Protein AF-A0A914U344-F1 (afdb_monomer_lite)

Sequence (120 aa):
MSSILQRLQNAKPTLQLAFSTSSVNLNAYRASLGKIRREKYIKEYETIIMYADGSTAPARTKEPRHFIQFPVNLSSLSEDDRRQRLAARKPKSKQIKQEIIDDNFDLNQYTSMFNKRKTS

Secondary structure (DSSP, 8-state):
---S--S--------------S-----GGGGT------SS----EEEEEEPTTS-EEEEEESS--SEEEPPPPSTTS-HHHHHHHHHHHS----------------GGGGHHHHT-----

Structure (mmCIF, N/CA/C/O backbone):
data_AF-A0A914U344-F1
#
_entry.id   AF-A0A914U344-F1
#
loop_
_atom_site.group_PDB
_atom_site.id
_atom_site.type_symbol
_atom_site.label_atom_id
_atom_site.label_alt_id
_atom_site.label_comp_id
_atom_site.label_asym_id
_atom_site.label_entity_id
_atom_site.label_seq_id
_atom_site.pdbx_PDB_ins_code
_atom_site.Cartn_x
_atom_site.Cartn_y
_atom_site.Cartn_z
_atom_site.occupancy
_atom_site.B_iso_or_equiv
_atom_site.auth_seq_id
_atom_site.auth_comp_id
_atom_site.auth_asym_id
_atom_site.auth_atom_id
_atom_site.pdbx_PDB_model_num
ATOM 1 N N . MET A 1 1 ? 50.641 -22.422 -47.808 1.00 47.72 1 MET A N 1
ATOM 2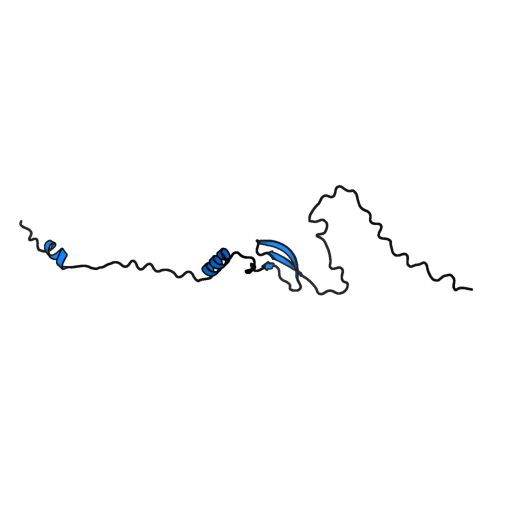 C CA . MET A 1 1 ? 50.829 -20.954 -47.775 1.00 47.72 1 MET A CA 1
ATOM 3 C C . MET A 1 1 ? 49.472 -20.245 -47.686 1.00 47.72 1 MET A C 1
ATOM 5 O O . MET A 1 1 ? 49.083 -19.592 -48.637 1.00 47.72 1 MET A O 1
ATOM 9 N N . SER A 1 2 ? 48.735 -20.393 -46.575 1.00 51.09 2 SER A N 1
ATOM 10 C CA . SER A 1 2 ? 47.592 -19.510 -46.222 1.00 51.09 2 SER A CA 1
ATOM 11 C C . SER A 1 2 ? 46.968 -19.837 -44.849 1.00 51.09 2 SER A C 1
ATOM 13 O O . SER A 1 2 ? 45.793 -19.584 -44.617 1.00 51.09 2 SER A O 1
ATOM 15 N N . SER A 1 3 ? 47.740 -20.375 -43.897 1.00 53.25 3 SER A N 1
ATOM 16 C CA . SER A 1 3 ? 47.276 -20.644 -42.522 1.00 53.25 3 SER A CA 1
ATOM 17 C C . SER A 1 3 ? 47.631 -19.528 -41.524 1.00 53.25 3 SER A C 1
ATOM 19 O O . SER A 1 3 ? 47.604 -19.752 -40.320 1.00 53.25 3 SER A O 1
ATOM 21 N N . ILE A 1 4 ? 47.981 -18.327 -42.006 1.00 57.56 4 ILE A N 1
ATOM 22 C CA . ILE A 1 4 ? 48.486 -17.209 -41.179 1.00 57.56 4 ILE A CA 1
ATOM 23 C C . ILE A 1 4 ? 47.424 -16.121 -40.924 1.00 57.56 4 ILE A C 1
ATOM 25 O O . ILE A 1 4 ? 47.645 -15.226 -40.120 1.00 57.56 4 ILE A O 1
ATOM 29 N N . LEU A 1 5 ? 46.232 -16.206 -41.525 1.00 49.03 5 LEU A N 1
ATOM 30 C CA . LEU A 1 5 ? 45.205 -15.159 -41.399 1.00 49.03 5 LEU A CA 1
ATOM 31 C C . LEU A 1 5 ? 43.874 -15.663 -40.823 1.00 49.03 5 LEU A C 1
ATOM 33 O O . LEU A 1 5 ? 42.800 -15.236 -41.233 1.00 49.03 5 LEU A O 1
ATOM 37 N N . GLN A 1 6 ? 43.933 -16.548 -39.829 1.00 56.75 6 GLN A N 1
ATOM 38 C CA . GLN A 1 6 ? 42.850 -16.678 -38.856 1.00 56.75 6 GLN A CA 1
ATOM 39 C C . GLN A 1 6 ? 43.359 -16.218 -37.496 1.00 56.75 6 GLN A C 1
ATOM 41 O O . GLN A 1 6 ? 44.386 -16.703 -37.032 1.00 56.75 6 GLN A O 1
ATOM 46 N N . ARG A 1 7 ? 42.558 -15.357 -36.856 1.00 54.66 7 ARG A N 1
ATOM 47 C CA . ARG A 1 7 ? 42.732 -14.690 -35.551 1.00 54.66 7 ARG A CA 1
ATOM 48 C C . ARG A 1 7 ? 43.250 -13.268 -35.694 1.00 54.66 7 ARG A C 1
ATOM 50 O O . ARG A 1 7 ? 44.446 -13.058 -35.649 1.00 54.66 7 ARG A O 1
ATOM 57 N N . LEU A 1 8 ? 42.325 -12.318 -35.821 1.00 49.06 8 LEU A N 1
ATOM 58 C CA . LEU A 1 8 ? 42.318 -11.025 -35.114 1.00 49.06 8 LEU A CA 1
ATOM 59 C C . LEU A 1 8 ? 41.116 -10.180 -35.592 1.00 49.06 8 LEU A C 1
ATOM 61 O O . LEU A 1 8 ? 41.273 -9.073 -36.085 1.00 49.06 8 LEU A O 1
ATOM 65 N N . GLN A 1 9 ? 39.887 -10.694 -35.463 1.00 53.38 9 GLN A N 1
ATOM 66 C CA . GLN A 1 9 ? 38.674 -9.880 -35.676 1.00 53.38 9 GLN A CA 1
ATOM 67 C C . GLN A 1 9 ? 37.589 -10.101 -34.615 1.00 53.38 9 GLN A C 1
ATOM 69 O O . GLN A 1 9 ? 36.421 -9.844 -34.855 1.00 53.38 9 GLN A O 1
ATOM 74 N N . ASN A 1 10 ? 37.977 -10.497 -33.401 1.00 58.47 10 ASN A N 1
ATOM 75 C CA . ASN A 1 10 ? 37.095 -10.407 -32.235 1.00 58.47 10 ASN A CA 1
ATOM 76 C C . ASN A 1 10 ? 37.710 -9.434 -31.226 1.00 58.47 10 ASN A C 1
ATOM 78 O O . ASN A 1 10 ? 38.103 -9.818 -30.124 1.00 58.47 10 ASN A O 1
ATOM 82 N N . ALA A 1 11 ? 37.830 -8.166 -31.623 1.00 55.34 11 ALA A N 1
ATOM 83 C CA . ALA A 1 11 ? 38.060 -7.094 -30.670 1.00 55.34 11 ALA A CA 1
ATOM 84 C C . ALA A 1 11 ? 36.762 -6.913 -29.872 1.00 55.34 11 ALA A C 1
ATOM 86 O O . ALA A 1 11 ? 35.797 -6.315 -30.343 1.00 55.34 11 ALA A O 1
ATOM 87 N N . LYS A 1 12 ? 36.713 -7.498 -28.671 1.00 57.91 12 LYS A N 1
ATOM 88 C CA . LYS A 1 12 ? 35.692 -7.163 -27.675 1.00 57.91 12 LYS A CA 1
ATOM 89 C C . LYS A 1 12 ? 35.778 -5.649 -27.452 1.00 57.91 12 LYS A C 1
ATOM 91 O O . LYS A 1 12 ? 36.889 -5.182 -27.197 1.00 57.91 12 LYS A O 1
ATOM 96 N N . PRO A 1 13 ? 34.677 -4.881 -27.523 1.00 51.62 13 PRO A N 1
ATOM 97 C CA . PRO A 1 13 ? 34.731 -3.488 -27.123 1.00 51.62 13 PRO A CA 1
ATOM 98 C C . PRO A 1 13 ? 35.068 -3.471 -25.632 1.00 51.62 13 PRO A C 1
ATOM 100 O O . PRO A 1 13 ? 34.262 -3.862 -24.786 1.00 51.62 13 PRO A O 1
ATOM 103 N N . THR A 1 14 ? 36.301 -3.090 -25.312 1.00 60.22 14 THR A N 1
ATOM 104 C CA . THR A 1 14 ? 36.698 -2.699 -23.968 1.00 60.22 14 THR A CA 1
ATOM 105 C C . THR A 1 14 ? 35.771 -1.559 -23.582 1.00 60.22 14 THR A C 1
ATOM 107 O O . THR A 1 14 ? 35.847 -0.471 -24.146 1.00 60.22 14 THR A O 1
ATOM 110 N N . LEU A 1 15 ? 34.841 -1.831 -22.665 1.00 56.72 15 LEU A N 1
ATOM 111 C CA . LEU A 1 15 ? 34.016 -0.801 -22.051 1.00 56.72 15 LEU A CA 1
ATOM 112 C C . LEU A 1 15 ? 34.971 0.127 -21.300 1.00 56.72 15 LEU A C 1
ATOM 114 O O . LEU A 1 15 ? 35.348 -0.148 -20.162 1.00 56.72 15 LEU A O 1
ATOM 118 N N . GLN A 1 16 ? 35.428 1.185 -21.971 1.00 54.00 16 GLN A N 1
ATOM 119 C CA . GLN A 1 16 ? 36.151 2.262 -21.323 1.00 54.00 16 GLN A CA 1
ATOM 120 C C . GLN A 1 16 ? 35.205 2.851 -20.283 1.00 54.00 16 GLN A C 1
ATOM 122 O O . GLN A 1 16 ? 34.154 3.407 -20.605 1.00 54.00 16 GLN A O 1
ATOM 127 N N . LEU A 1 17 ? 35.550 2.636 -19.019 1.00 55.69 17 LEU A N 1
ATOM 128 C CA . LEU A 1 17 ? 34.775 3.091 -17.882 1.00 55.69 17 LEU A CA 1
ATOM 129 C C . LEU A 1 17 ? 35.036 4.590 -17.731 1.00 55.69 17 LEU A C 1
ATOM 131 O O . LEU A 1 17 ? 35.926 5.021 -17.004 1.00 55.69 17 LEU A O 1
ATOM 135 N N . ALA A 1 18 ? 34.293 5.385 -18.500 1.00 58.47 18 ALA A N 1
ATOM 136 C CA . ALA A 1 18 ? 34.280 6.830 -18.374 1.00 58.47 18 ALA A CA 1
ATOM 137 C C . ALA A 1 18 ? 33.611 7.191 -17.040 1.00 58.47 18 ALA A C 1
ATOM 139 O O . ALA A 1 18 ? 32.393 7.353 -16.944 1.00 58.47 18 ALA A O 1
ATOM 140 N N . PHE A 1 19 ? 34.415 7.282 -15.984 1.00 51.06 19 PHE A N 1
ATOM 141 C CA . PHE A 1 19 ? 34.006 7.934 -14.751 1.00 51.06 19 PHE A CA 1
ATOM 142 C C . PHE A 1 19 ? 33.910 9.438 -15.022 1.00 51.06 19 PHE A C 1
ATOM 144 O O . PHE A 1 19 ? 34.903 10.157 -15.024 1.00 51.06 19 PHE A O 1
ATOM 151 N N . SER A 1 20 ? 32.696 9.907 -15.305 1.00 55.91 20 SER A N 1
ATOM 152 C CA . SER A 1 20 ? 32.394 11.334 -15.367 1.00 55.91 20 SER A CA 1
ATOM 153 C C . SER A 1 20 ? 32.542 11.947 -13.971 1.00 55.91 20 SER A C 1
ATOM 155 O O . SER A 1 20 ? 31.837 11.552 -13.043 1.00 55.91 20 SER A O 1
ATOM 157 N N . THR A 1 21 ? 33.431 12.932 -13.830 1.00 58.31 21 THR A N 1
ATOM 158 C CA . THR A 1 21 ? 33.565 13.791 -12.643 1.00 58.31 21 THR A CA 1
ATOM 159 C C . THR A 1 21 ? 32.607 14.986 -12.707 1.00 58.31 21 THR A C 1
ATOM 161 O O . THR A 1 21 ? 32.977 16.106 -12.362 1.00 58.31 21 THR A O 1
ATOM 164 N N . SER A 1 22 ? 31.379 14.802 -13.201 1.00 62.00 22 SER A N 1
ATOM 165 C CA . SER A 1 22 ? 30.331 15.810 -13.010 1.00 62.00 22 SER A CA 1
ATOM 166 C C . SER A 1 22 ? 29.895 15.782 -11.547 1.00 62.00 22 SER A C 1
ATOM 168 O O . SER A 1 22 ? 29.748 14.683 -11.008 1.00 62.00 22 SER A O 1
ATOM 170 N N . SER A 1 23 ? 29.643 16.938 -10.923 1.00 62.69 23 SER A N 1
ATOM 171 C CA . SER A 1 23 ? 28.985 17.011 -9.613 1.00 62.69 23 SER A CA 1
ATOM 172 C C . SER A 1 23 ? 27.752 16.108 -9.637 1.00 62.69 23 SER A C 1
ATOM 174 O O . SER A 1 23 ? 26.781 16.353 -10.354 1.00 62.69 23 SER A O 1
ATOM 176 N N . VAL A 1 24 ? 27.838 14.970 -8.945 1.00 63.69 24 VAL A N 1
ATOM 177 C CA . VAL A 1 24 ? 26.780 13.971 -8.991 1.00 63.69 24 VAL A CA 1
ATOM 178 C C . VAL A 1 24 ? 25.637 14.554 -8.184 1.00 63.69 24 VAL A C 1
ATOM 180 O O . VAL A 1 24 ? 25.623 14.469 -6.961 1.00 63.69 24 VAL A O 1
ATOM 183 N N . ASN A 1 25 ? 24.679 15.176 -8.864 1.00 63.19 25 ASN A N 1
ATOM 184 C CA . ASN A 1 25 ? 23.374 15.438 -8.286 1.00 63.19 25 ASN A CA 1
ATOM 185 C C . ASN A 1 25 ? 22.787 14.063 -7.945 1.00 63.19 25 ASN A C 1
ATOM 187 O O . ASN A 1 25 ? 22.296 13.352 -8.827 1.00 63.19 25 ASN A O 1
ATOM 191 N N . LEU A 1 26 ? 22.949 13.644 -6.686 1.00 76.25 26 LEU A N 1
ATOM 192 C CA . LEU A 1 26 ? 22.489 12.364 -6.152 1.00 76.25 26 LEU A CA 1
ATOM 193 C C . LEU A 1 26 ? 20.960 12.381 -6.094 1.00 76.25 26 LEU A C 1
ATOM 195 O O . LEU A 1 26 ? 20.351 12.594 -5.053 1.00 76.25 26 LEU A O 1
ATOM 199 N N . ASN A 1 27 ? 20.340 12.204 -7.255 1.00 86.12 27 ASN A N 1
ATOM 200 C CA . ASN A 1 27 ? 18.901 12.123 -7.405 1.00 86.12 27 ASN A CA 1
ATOM 201 C C . ASN A 1 27 ? 18.476 10.652 -7.496 1.00 86.12 27 ASN A C 1
ATOM 203 O O . ASN A 1 27 ? 19.048 9.876 -8.270 1.00 86.12 27 ASN A O 1
ATOM 207 N N . ALA A 1 28 ? 17.429 10.287 -6.756 1.00 84.88 28 ALA A N 1
ATOM 208 C CA . ALA A 1 28 ? 16.813 8.963 -6.784 1.00 84.88 28 ALA A CA 1
ATOM 209 C C . ALA A 1 28 ? 16.349 8.541 -8.194 1.00 84.88 28 ALA A C 1
ATOM 211 O O . ALA A 1 28 ? 16.291 7.351 -8.499 1.00 84.88 28 ALA A O 1
ATOM 212 N N . TYR A 1 29 ? 16.088 9.496 -9.095 1.00 89.38 29 TYR A N 1
ATOM 213 C CA . TYR A 1 29 ? 15.630 9.195 -10.454 1.00 89.38 29 TYR A CA 1
ATOM 214 C C . TYR A 1 29 ? 16.723 8.718 -11.420 1.00 89.38 29 TYR A C 1
ATOM 216 O O . TYR A 1 29 ? 16.379 8.208 -12.489 1.00 89.38 29 TYR A O 1
ATOM 224 N N . ARG A 1 30 ? 18.015 8.805 -11.063 1.00 88.88 30 ARG A N 1
ATOM 225 C CA . ARG A 1 30 ? 19.144 8.529 -11.981 1.00 88.88 30 ARG A CA 1
ATOM 226 C C . ARG A 1 30 ? 19.094 7.148 -12.651 1.00 88.88 30 ARG A C 1
ATOM 228 O O . ARG A 1 30 ? 19.557 7.008 -13.777 1.00 88.88 30 ARG A O 1
ATOM 235 N N . ALA A 1 31 ? 18.544 6.141 -11.971 1.00 88.00 31 ALA A N 1
ATOM 236 C CA . ALA A 1 31 ? 18.403 4.773 -12.484 1.00 88.00 31 ALA A CA 1
ATOM 237 C C . ALA A 1 31 ? 16.950 4.261 -12.456 1.00 88.00 31 ALA A C 1
ATOM 239 O O . ALA A 1 31 ? 16.718 3.057 -12.526 1.00 88.00 31 ALA A O 1
ATOM 240 N N . SER A 1 32 ? 15.973 5.164 -12.339 1.00 88.06 32 SER A N 1
ATOM 241 C CA . SER A 1 32 ? 14.552 4.800 -12.222 1.00 88.06 32 SER A CA 1
ATOM 242 C C . SER A 1 32 ? 13.942 4.303 -13.539 1.00 88.06 32 SER A C 1
ATOM 244 O O . SER A 1 32 ? 13.052 3.456 -13.535 1.00 88.06 32 SER A O 1
ATOM 246 N N . LEU A 1 33 ? 14.445 4.793 -14.676 1.00 90.00 33 LEU A N 1
ATOM 247 C CA . LEU A 1 33 ? 13.947 4.442 -16.002 1.00 90.00 33 LEU A CA 1
ATOM 248 C C . LEU A 1 33 ? 14.716 3.239 -16.555 1.00 90.00 33 LEU A C 1
ATOM 250 O O . LEU A 1 33 ? 15.913 3.315 -16.833 1.00 90.00 33 LEU A O 1
ATOM 254 N N . GLY A 1 34 ? 14.021 2.117 -16.744 1.00 90.25 34 GLY A N 1
ATOM 255 C CA . GLY A 1 34 ? 14.633 0.897 -17.257 1.00 90.25 34 GLY A CA 1
ATOM 256 C C . GLY A 1 34 ? 13.636 -0.102 -17.840 1.00 90.25 34 GLY A C 1
ATOM 257 O O . GLY A 1 34 ? 12.456 -0.147 -17.484 1.00 90.25 34 GLY A O 1
ATOM 258 N N . LYS A 1 35 ? 14.138 -0.949 -18.745 1.00 90.94 35 LYS A N 1
ATOM 259 C CA . LYS A 1 35 ? 13.405 -2.089 -19.312 1.00 90.94 35 LYS A CA 1
ATOM 260 C C . LYS A 1 35 ? 14.012 -3.420 -18.870 1.00 90.94 35 LYS A C 1
ATOM 262 O O . LYS A 1 35 ? 15.182 -3.481 -18.491 1.00 90.94 35 LYS A O 1
ATOM 267 N N . ILE A 1 36 ? 13.227 -4.492 -18.971 1.00 94.06 36 ILE A N 1
ATOM 268 C CA . ILE A 1 36 ? 13.725 -5.859 -18.773 1.00 94.06 36 ILE A CA 1
ATOM 269 C C . ILE A 1 36 ? 14.754 -6.147 -19.874 1.00 94.06 36 ILE A C 1
ATOM 271 O O . ILE A 1 36 ? 14.489 -5.923 -21.052 1.00 94.06 36 ILE A O 1
ATOM 275 N N . ARG A 1 37 ? 15.952 -6.595 -19.482 1.00 94.94 37 ARG A N 1
ATOM 276 C CA . ARG A 1 37 ? 17.076 -6.845 -20.406 1.00 94.94 37 ARG A CA 1
ATOM 277 C C . ARG A 1 37 ? 17.095 -8.256 -20.999 1.00 94.94 37 ARG A C 1
ATOM 279 O O . ARG A 1 37 ? 17.934 -8.538 -21.842 1.00 94.94 37 ARG A O 1
ATOM 286 N N . ARG A 1 38 ? 16.218 -9.149 -20.535 1.00 95.06 38 ARG A N 1
ATOM 287 C CA . ARG A 1 38 ? 16.104 -10.517 -21.061 1.00 95.06 38 ARG A CA 1
ATOM 288 C C . ARG A 1 38 ? 15.408 -10.492 -22.422 1.00 95.06 38 ARG A C 1
ATOM 290 O O . ARG A 1 38 ? 14.436 -9.764 -22.579 1.00 95.06 38 ARG A O 1
ATOM 297 N N . GLU A 1 39 ? 15.870 -11.313 -23.364 1.00 95.88 39 GLU A N 1
ATOM 298 C CA . GLU A 1 39 ? 15.280 -11.417 -24.710 1.00 95.88 39 GLU A CA 1
ATOM 299 C C . GLU A 1 39 ? 13.872 -12.023 -24.679 1.00 95.88 39 GLU A C 1
ATOM 301 O O . GLU A 1 39 ? 12.941 -11.477 -25.262 1.00 95.88 39 GLU A O 1
ATOM 306 N N . LYS A 1 40 ? 13.697 -13.127 -23.940 1.00 97.19 40 LYS A N 1
ATOM 307 C CA . LYS A 1 40 ? 12.403 -13.781 -23.725 1.00 97.19 40 LYS A CA 1
ATOM 308 C C . LYS A 1 40 ? 11.962 -13.573 -22.280 1.00 97.19 40 LYS A C 1
ATOM 310 O O . LYS A 1 40 ? 12.626 -14.034 -21.352 1.00 97.19 40 LYS A O 1
ATOM 315 N N . TYR A 1 41 ? 10.842 -12.886 -22.083 1.00 96.00 41 TYR A N 1
ATOM 316 C CA . TYR A 1 41 ? 10.255 -12.654 -20.765 1.00 96.00 41 TYR A CA 1
ATOM 317 C C . TYR A 1 41 ? 8.728 -12.662 -20.837 1.00 96.00 41 TYR A C 1
ATOM 319 O O . TYR A 1 41 ? 8.133 -12.402 -21.880 1.00 96.00 41 TYR A O 1
ATOM 327 N N . ILE A 1 42 ? 8.100 -12.996 -19.712 1.00 95.31 42 ILE A N 1
ATOM 328 C CA . ILE A 1 42 ? 6.649 -12.896 -19.549 1.00 95.31 42 ILE A CA 1
ATOM 329 C C . ILE A 1 42 ? 6.322 -11.433 -19.262 1.00 95.31 42 ILE A C 1
ATOM 331 O O . ILE A 1 42 ? 7.068 -10.769 -18.548 1.00 95.31 42 ILE A O 1
ATOM 335 N N . LYS A 1 43 ? 5.212 -10.933 -19.808 1.00 93.94 43 LYS A N 1
ATOM 336 C CA . LYS A 1 43 ? 4.748 -9.571 -19.542 1.00 93.94 43 LYS A CA 1
ATOM 337 C C . LYS A 1 43 ? 4.563 -9.359 -18.037 1.00 93.94 43 LYS A C 1
ATOM 339 O O . LYS A 1 43 ? 3.819 -10.091 -17.392 1.00 93.94 43 LYS A O 1
ATOM 344 N N . GLU A 1 44 ? 5.225 -8.335 -17.516 1.00 95.50 44 GLU A N 1
ATOM 345 C CA . GLU A 1 44 ? 5.042 -7.850 -16.153 1.00 95.50 44 GLU A CA 1
ATOM 346 C C . GLU A 1 44 ? 4.349 -6.485 -16.204 1.00 95.50 44 GLU A C 1
ATOM 348 O O . GLU A 1 44 ? 4.573 -5.694 -17.124 1.00 95.50 44 GLU A O 1
ATOM 353 N N . TYR A 1 45 ? 3.497 -6.227 -15.222 1.00 95.81 45 TYR A N 1
ATOM 354 C CA . TYR A 1 45 ? 2.715 -5.011 -15.063 1.00 95.81 45 TYR A CA 1
ATOM 355 C C . TYR A 1 45 ? 3.288 -4.173 -13.933 1.00 95.81 45 TYR A C 1
ATOM 357 O O . TYR A 1 45 ? 3.801 -4.707 -12.951 1.00 95.81 45 TYR A O 1
ATOM 365 N N . GLU A 1 46 ? 3.197 -2.858 -14.078 1.00 94.50 46 GLU A N 1
ATOM 366 C CA . GLU A 1 46 ? 3.578 -1.928 -13.024 1.00 94.50 46 GLU A CA 1
ATOM 367 C C . GLU A 1 46 ? 2.522 -1.950 -11.923 1.00 94.50 46 GLU A C 1
ATOM 369 O O . GLU A 1 46 ? 1.325 -1.808 -12.176 1.00 94.50 46 GLU A O 1
ATOM 374 N N . THR A 1 47 ? 2.979 -2.156 -10.697 1.00 96.62 47 THR A N 1
ATOM 375 C CA . THR A 1 47 ? 2.132 -2.278 -9.519 1.00 96.62 47 THR A CA 1
ATOM 376 C C . THR A 1 47 ? 2.742 -1.487 -8.380 1.00 96.62 47 THR A C 1
ATOM 378 O O . THR A 1 47 ? 3.959 -1.465 -8.185 1.00 96.62 47 THR A O 1
ATOM 381 N N . ILE A 1 48 ? 1.880 -0.855 -7.598 1.00 97.31 48 ILE A N 1
ATOM 382 C CA . ILE A 1 48 ? 2.271 -0.142 -6.392 1.00 97.31 48 ILE A CA 1
ATOM 383 C C . ILE A 1 48 ? 2.235 -1.127 -5.220 1.00 97.31 48 ILE A C 1
ATOM 385 O O . ILE A 1 48 ? 1.184 -1.701 -4.927 1.00 97.31 48 ILE A O 1
ATOM 389 N N . ILE A 1 49 ? 3.374 -1.336 -4.559 1.00 97.06 49 ILE A N 1
ATOM 390 C CA . ILE A 1 49 ? 3.458 -2.145 -3.340 1.00 97.06 49 ILE A CA 1
ATOM 391 C C . ILE A 1 49 ? 3.461 -1.208 -2.138 1.00 97.06 49 ILE A C 1
ATOM 393 O O . ILE A 1 49 ? 4.330 -0.342 -2.037 1.00 97.06 49 ILE A O 1
ATOM 397 N N . MET A 1 50 ? 2.516 -1.414 -1.222 1.00 97.50 50 MET A N 1
ATOM 398 C CA . MET A 1 50 ? 2.483 -0.753 0.077 1.00 97.50 50 MET A CA 1
ATOM 399 C C . MET A 1 50 ? 2.962 -1.718 1.158 1.00 97.50 50 MET A C 1
ATOM 401 O O . MET A 1 50 ? 2.380 -2.789 1.355 1.00 97.50 50 MET A O 1
ATOM 405 N N . TYR A 1 51 ? 4.016 -1.328 1.864 1.00 95.56 51 TYR A N 1
ATOM 406 C CA . TYR A 1 51 ? 4.550 -2.078 2.992 1.00 95.56 51 TYR A CA 1
ATOM 407 C C . TYR A 1 51 ? 3.661 -1.931 4.234 1.00 95.56 51 TYR A C 1
ATOM 409 O O . TYR A 1 51 ? 2.797 -1.057 4.311 1.00 95.56 51 TYR A O 1
ATOM 417 N N . ALA A 1 52 ? 3.898 -2.781 5.235 1.00 93.62 52 ALA A N 1
ATOM 418 C CA . ALA A 1 52 ? 3.210 -2.725 6.526 1.00 93.62 52 ALA A CA 1
ATOM 419 C C . ALA A 1 52 ? 3.361 -1.362 7.231 1.00 93.62 52 ALA A C 1
ATOM 421 O O . ALA A 1 52 ? 2.450 -0.940 7.941 1.00 93.62 52 ALA A O 1
ATOM 422 N N . ASP A 1 53 ? 4.477 -0.674 6.979 1.00 90.69 53 ASP A N 1
ATOM 423 C CA . ASP A 1 53 ? 4.811 0.642 7.535 1.00 90.69 53 ASP A CA 1
ATOM 424 C C . ASP A 1 53 ? 4.133 1.799 6.773 1.00 90.69 53 ASP A C 1
ATOM 426 O O . ASP A 1 53 ? 4.326 2.966 7.100 1.00 90.69 53 ASP A O 1
ATOM 430 N N . GLY A 1 54 ? 3.366 1.492 5.719 1.00 91.75 54 GLY A N 1
ATOM 431 C CA . GLY A 1 54 ? 2.700 2.471 4.854 1.00 91.75 54 GLY A CA 1
ATOM 432 C C . GLY A 1 54 ? 3.598 3.074 3.769 1.00 91.75 54 GLY A C 1
ATOM 433 O O . GLY A 1 54 ? 3.108 3.769 2.878 1.00 91.75 54 GLY A O 1
ATOM 434 N N . SER A 1 55 ? 4.902 2.786 3.788 1.00 95.44 55 SER A N 1
ATOM 435 C CA . SER A 1 55 ? 5.806 3.168 2.703 1.00 95.44 55 SER A CA 1
ATOM 436 C C . SER A 1 55 ? 5.406 2.475 1.400 1.00 95.44 55 SER A C 1
ATOM 438 O O . SER A 1 55 ? 4.859 1.371 1.391 1.00 95.44 55 SER A O 1
ATOM 440 N N . THR A 1 56 ? 5.650 3.152 0.282 1.00 97.12 56 THR A N 1
ATOM 441 C CA . THR A 1 56 ? 5.177 2.717 -1.030 1.00 97.12 56 THR A CA 1
ATOM 442 C C . THR A 1 56 ? 6.328 2.670 -2.023 1.00 97.12 56 THR A C 1
ATOM 444 O O . THR A 1 56 ? 7.116 3.612 -2.102 1.00 97.12 56 THR A O 1
ATOM 447 N N . ALA A 1 57 ? 6.415 1.587 -2.794 1.00 95.19 57 ALA A N 1
ATOM 448 C CA . ALA A 1 57 ? 7.402 1.440 -3.855 1.00 95.19 57 ALA A CA 1
ATOM 449 C C . ALA A 1 57 ? 6.773 0.833 -5.121 1.00 95.19 57 ALA A C 1
ATOM 451 O O . ALA A 1 57 ? 5.974 -0.104 -5.021 1.00 95.19 57 ALA A O 1
ATOM 452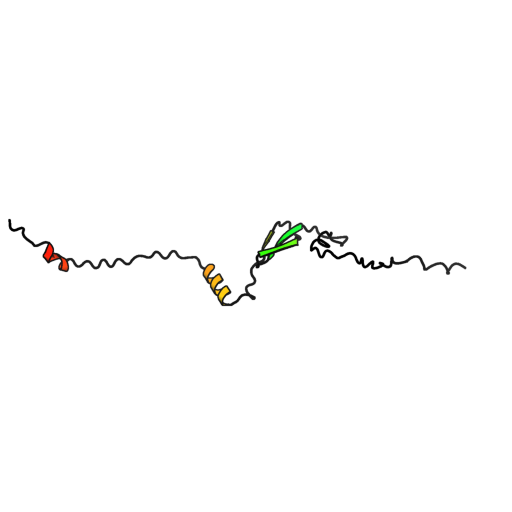 N N . PRO A 1 58 ? 7.128 1.329 -6.320 1.00 94.75 58 PRO A N 1
ATOM 453 C CA . PRO A 1 58 ? 6.717 0.702 -7.566 1.00 94.75 58 PRO A CA 1
ATOM 454 C C . PRO A 1 58 ? 7.511 -0.590 -7.795 1.00 94.75 58 PRO A C 1
ATOM 456 O O . PRO A 1 58 ? 8.732 -0.630 -7.632 1.00 94.75 58 PRO A O 1
ATOM 459 N N . ALA A 1 59 ? 6.823 -1.646 -8.213 1.00 94.44 59 ALA A N 1
ATOM 460 C CA . ALA A 1 59 ? 7.417 -2.921 -8.590 1.00 94.44 59 ALA A CA 1
ATOM 461 C C . ALA A 1 59 ? 6.701 -3.504 -9.810 1.00 94.44 59 ALA A C 1
ATOM 463 O O . ALA A 1 59 ? 5.604 -3.082 -10.173 1.00 94.44 59 ALA A O 1
ATOM 464 N N . ARG A 1 60 ? 7.327 -4.490 -10.456 1.00 94.25 60 ARG A N 1
ATOM 465 C CA . ARG A 1 60 ? 6.736 -5.202 -11.590 1.00 94.25 60 ARG A CA 1
ATOM 466 C C . ARG A 1 60 ? 6.231 -6.575 -11.161 1.00 94.25 60 ARG A C 1
ATOM 468 O O . ARG A 1 60 ? 6.983 -7.354 -10.579 1.00 94.25 60 ARG A O 1
ATOM 475 N N . THR A 1 61 ? 4.961 -6.862 -11.445 1.00 95.38 61 THR A N 1
ATOM 476 C CA . THR A 1 61 ? 4.279 -8.107 -11.054 1.00 95.38 61 THR A CA 1
ATOM 477 C C . THR A 1 61 ? 3.722 -8.822 -12.281 1.00 95.38 61 THR A C 1
ATOM 479 O O . THR A 1 61 ? 3.399 -8.201 -13.286 1.00 95.38 61 THR A O 1
ATOM 482 N N . LYS A 1 62 ? 3.594 -10.149 -12.224 1.00 95.19 62 LYS A N 1
ATOM 483 C CA . LYS A 1 62 ? 3.054 -10.950 -13.339 1.00 95.19 62 LYS A CA 1
ATOM 484 C C . LYS A 1 62 ? 1.567 -10.696 -13.589 1.00 95.19 62 LYS A C 1
ATOM 486 O O . LYS A 1 62 ? 1.101 -10.753 -14.720 1.00 95.19 62 LYS A O 1
ATOM 491 N N . GLU A 1 63 ? 0.826 -10.444 -12.519 1.00 93.88 63 GLU A N 1
ATOM 492 C CA . GLU A 1 63 ? -0.609 -10.197 -12.569 1.00 93.88 63 GLU A CA 1
ATOM 493 C C . GLU A 1 63 ? -0.894 -8.702 -12.751 1.00 93.88 63 GLU A C 1
ATOM 495 O O . GLU A 1 63 ? -0.204 -7.877 -12.146 1.00 93.88 63 GLU A O 1
ATOM 500 N N . PRO A 1 64 ? -1.924 -8.336 -13.533 1.00 95.56 64 PRO A N 1
ATOM 501 C CA . PRO A 1 64 ? -2.305 -6.947 -13.751 1.00 95.56 64 PRO A CA 1
ATOM 502 C C . PRO A 1 64 ? -3.054 -6.392 -12.532 1.00 95.56 64 PRO A C 1
ATOM 504 O O . PRO A 1 64 ? -4.272 -6.227 -12.543 1.00 95.56 64 PRO A O 1
ATOM 507 N N . ARG A 1 65 ? -2.316 -6.117 -11.455 1.00 95.12 65 ARG A N 1
ATOM 508 C CA . ARG A 1 65 ? -2.833 -5.471 -10.243 1.00 95.12 65 ARG A CA 1
ATOM 509 C C . ARG A 1 65 ? -2.365 -4.027 -10.194 1.00 95.12 65 ARG A C 1
ATOM 511 O O . ARG A 1 65 ? -1.200 -3.743 -10.455 1.00 95.12 65 ARG A O 1
ATOM 518 N N . HIS A 1 66 ? -3.261 -3.130 -9.795 1.00 94.44 66 HIS A N 1
ATOM 519 C CA . HIS A 1 66 ? -2.898 -1.735 -9.556 1.00 94.44 66 HIS A CA 1
ATOM 520 C C . HIS A 1 66 ? -2.132 -1.568 -8.234 1.00 94.44 66 HIS A C 1
ATOM 522 O O . HIS A 1 66 ? -1.142 -0.842 -8.168 1.00 94.44 66 HIS A O 1
ATOM 528 N N . PHE A 1 67 ? -2.557 -2.294 -7.195 1.00 95.69 67 PHE A N 1
ATOM 529 C CA . PHE A 1 67 ? -2.091 -2.102 -5.827 1.00 95.69 67 PHE A CA 1
ATOM 530 C C . PHE A 1 67 ? -1.967 -3.430 -5.072 1.00 95.69 67 PHE A C 1
ATOM 532 O O . PHE A 1 67 ? -2.839 -4.298 -5.188 1.00 95.69 67 PHE A O 1
ATOM 539 N N . ILE A 1 68 ? -0.896 -3.588 -4.292 1.00 96.50 68 ILE A N 1
ATOM 540 C CA . ILE A 1 68 ? -0.652 -4.746 -3.423 1.00 96.50 68 ILE A CA 1
ATOM 541 C C . ILE A 1 68 ? -0.284 -4.237 -2.030 1.00 96.50 68 ILE A C 1
ATOM 543 O O . ILE A 1 68 ? 0.726 -3.562 -1.858 1.00 96.50 68 ILE A O 1
ATOM 547 N N . GLN A 1 69 ? -1.082 -4.603 -1.028 1.00 96.44 69 GLN A N 1
ATOM 548 C CA . GLN A 1 69 ? -0.798 -4.298 0.371 1.00 96.44 69 GLN A CA 1
ATOM 549 C C . GLN A 1 69 ? -0.136 -5.488 1.053 1.00 96.44 69 GLN A C 1
ATOM 551 O O . GLN A 1 69 ? -0.669 -6.601 1.034 1.00 96.44 69 GLN A O 1
ATOM 556 N N . PHE A 1 70 ? 1.002 -5.249 1.697 1.00 95.00 70 PHE A N 1
ATOM 557 C CA . PHE A 1 70 ? 1.651 -6.266 2.508 1.00 95.00 70 PHE A CA 1
ATOM 558 C C . PHE A 1 70 ? 0.982 -6.377 3.880 1.00 95.00 70 PHE A C 1
ATOM 560 O O . PHE A 1 70 ? 0.635 -5.363 4.494 1.00 95.00 70 PHE A O 1
ATOM 567 N N . PRO A 1 71 ? 0.793 -7.610 4.382 1.00 94.06 71 PRO A N 1
ATOM 568 C CA . PRO A 1 71 ? 0.296 -7.810 5.727 1.00 94.06 71 PRO A CA 1
ATOM 569 C C . PRO A 1 71 ? 1.359 -7.388 6.741 1.00 94.06 71 PRO A C 1
ATOM 571 O O . PRO A 1 71 ? 2.562 -7.465 6.492 1.00 94.06 71 PRO A O 1
ATOM 574 N N . VAL A 1 72 ? 0.907 -7.002 7.930 1.00 91.38 72 VAL A N 1
ATOM 575 C CA . VAL A 1 72 ? 1.825 -6.794 9.048 1.00 91.38 72 VAL A CA 1
ATOM 576 C C . VAL A 1 72 ? 2.387 -8.141 9.489 1.00 91.38 72 VAL A C 1
ATOM 578 O O . VAL A 1 72 ? 1.628 -9.081 9.742 1.00 91.38 72 VAL A O 1
ATOM 581 N N . ASN A 1 73 ? 3.708 -8.220 9.618 1.00 90.75 73 ASN A N 1
ATOM 582 C CA . ASN A 1 73 ? 4.368 -9.409 10.125 1.00 90.75 73 ASN A CA 1
ATOM 583 C C . ASN A 1 73 ? 4.092 -9.578 11.632 1.00 90.75 73 ASN A C 1
ATOM 585 O O . ASN A 1 73 ? 4.328 -8.674 12.431 1.00 90.75 73 ASN A O 1
ATOM 589 N N . LEU A 1 74 ? 3.562 -10.739 12.023 1.00 86.25 74 LEU A N 1
ATOM 590 C CA . LEU A 1 74 ? 3.209 -11.028 13.414 1.00 86.25 74 LEU A CA 1
ATOM 591 C C . LEU A 1 74 ? 4.413 -11.458 14.253 1.00 86.25 74 LEU A C 1
ATOM 593 O O . LEU A 1 74 ? 4.377 -11.263 15.467 1.00 86.25 74 LEU A O 1
ATOM 597 N N . SER A 1 75 ? 5.452 -12.045 13.647 1.00 88.62 75 SER A N 1
ATOM 598 C CA . SER A 1 75 ? 6.620 -12.545 14.384 1.00 88.62 75 SER A CA 1
ATOM 599 C C . SER A 1 75 ? 7.546 -11.427 14.856 1.00 88.62 75 SER A C 1
ATOM 601 O O . SER A 1 75 ? 8.167 -11.570 15.901 1.00 88.62 75 SER A O 1
ATOM 603 N N . SER A 1 76 ? 7.593 -10.309 14.130 1.00 88.50 76 SER A N 1
ATOM 604 C CA . SER A 1 76 ? 8.409 -9.137 14.469 1.00 88.50 76 SER A CA 1
ATOM 605 C C . SER A 1 76 ? 7.760 -8.193 15.485 1.00 88.50 76 SER A C 1
ATOM 607 O O . SER A 1 76 ? 8.398 -7.239 15.914 1.00 88.50 76 SER A O 1
ATOM 609 N N . LEU A 1 77 ? 6.485 -8.400 15.826 1.00 87.44 77 LEU A N 1
ATOM 610 C CA . LEU A 1 77 ? 5.734 -7.518 16.719 1.00 87.44 77 LEU A CA 1
ATOM 611 C C . LEU A 1 77 ? 5.995 -7.847 18.195 1.00 87.44 77 LEU A C 1
ATOM 613 O O . LEU A 1 77 ? 6.144 -9.022 18.543 1.00 87.44 77 LEU A O 1
ATOM 617 N N . SER A 1 78 ? 5.942 -6.828 19.059 1.00 93.94 78 SER A N 1
ATOM 618 C CA . SER A 1 78 ? 5.909 -7.015 20.514 1.00 93.94 78 SER A CA 1
ATOM 619 C C . SER A 1 78 ? 4.693 -7.850 20.936 1.00 93.94 78 SER A C 1
ATOM 621 O O . SER A 1 78 ? 3.645 -7.850 20.275 1.00 93.94 78 SER A O 1
ATOM 623 N N . GLU A 1 79 ? 4.814 -8.566 22.054 1.00 92.56 79 GLU A N 1
ATOM 624 C CA . GLU A 1 79 ? 3.704 -9.328 22.626 1.00 92.56 79 GLU A CA 1
ATOM 625 C C . GLU A 1 79 ? 2.506 -8.438 22.962 1.00 92.56 79 GLU A C 1
ATOM 627 O O . GLU A 1 79 ? 1.363 -8.842 22.731 1.00 92.56 79 GLU A O 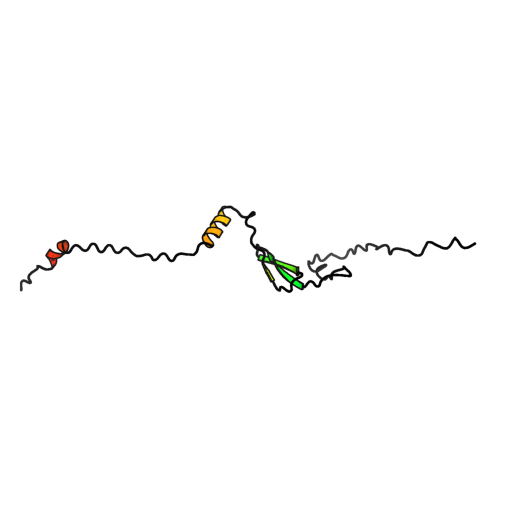1
ATOM 632 N N . ASP A 1 80 ? 2.756 -7.225 23.454 1.00 93.06 80 ASP A N 1
ATOM 633 C CA . ASP A 1 80 ? 1.702 -6.292 23.854 1.00 93.06 80 ASP A CA 1
ATOM 634 C C . ASP A 1 80 ? 0.908 -5.793 22.642 1.00 93.06 80 ASP A C 1
ATOM 636 O O . ASP A 1 80 ? -0.323 -5.894 22.619 1.00 93.06 80 ASP A O 1
ATOM 640 N N . ASP A 1 81 ? 1.597 -5.385 21.573 1.00 91.56 81 ASP A N 1
ATOM 641 C CA . ASP A 1 81 ? 0.966 -4.982 20.310 1.00 91.56 81 ASP A CA 1
ATOM 642 C C . ASP A 1 81 ? 0.154 -6.130 19.700 1.00 91.56 81 ASP A C 1
ATOM 644 O O . ASP A 1 81 ? -0.934 -5.940 19.137 1.00 91.56 81 ASP A O 1
ATOM 648 N N . ARG A 1 82 ? 0.668 -7.360 19.818 1.00 92.56 82 ARG A N 1
ATOM 649 C CA . ARG A 1 82 ? -0.030 -8.560 19.355 1.00 92.56 82 ARG A CA 1
ATOM 650 C C . ARG A 1 82 ? -1.315 -8.778 20.153 1.00 92.56 82 ARG A C 1
ATOM 652 O O . ARG A 1 82 ? -2.363 -9.011 19.544 1.00 92.56 82 ARG A O 1
ATOM 659 N N . ARG A 1 83 ? -1.268 -8.669 21.486 1.00 92.12 83 ARG A N 1
ATOM 660 C CA . ARG A 1 83 ? -2.451 -8.779 22.361 1.00 92.12 83 ARG A CA 1
ATOM 661 C C . ARG A 1 83 ? -3.480 -7.698 22.038 1.00 92.12 83 ARG A C 1
ATOM 663 O O . ARG A 1 83 ? -4.658 -8.027 21.886 1.00 92.12 83 ARG A O 1
ATOM 670 N N . GLN A 1 84 ? -3.053 -6.450 21.846 1.00 92.62 84 GLN A N 1
ATOM 671 C CA . GLN A 1 84 ? -3.944 -5.344 21.485 1.00 92.62 84 GLN A CA 1
ATOM 672 C C . GLN A 1 84 ? -4.651 -5.597 20.148 1.00 92.62 84 GLN A C 1
ATOM 674 O O . GLN A 1 84 ? -5.867 -5.424 20.042 1.00 92.62 84 GLN A O 1
ATOM 679 N N . ARG A 1 85 ? -3.929 -6.077 19.130 1.00 91.62 85 ARG A N 1
ATOM 680 C CA . ARG A 1 85 ? -4.525 -6.429 17.829 1.00 91.62 85 ARG A CA 1
ATOM 681 C C . ARG A 1 85 ? -5.502 -7.595 17.928 1.00 91.62 85 ARG A C 1
ATOM 683 O O . ARG A 1 85 ? -6.550 -7.563 17.285 1.00 91.62 85 ARG A O 1
ATOM 690 N N . LEU A 1 86 ? -5.188 -8.615 18.726 1.00 90.62 86 LEU A N 1
ATOM 691 C CA . LEU A 1 86 ? -6.106 -9.728 18.980 1.00 90.62 86 LEU A CA 1
ATOM 692 C C . LEU A 1 86 ? -7.371 -9.255 19.705 1.00 90.62 86 LEU A C 1
ATOM 694 O O . LEU A 1 86 ? -8.463 -9.689 19.349 1.00 90.62 86 LEU A O 1
ATOM 698 N N . ALA A 1 87 ? -7.244 -8.338 20.666 1.00 91.38 87 ALA A N 1
ATOM 699 C CA . ALA A 1 87 ? -8.385 -7.717 21.332 1.00 91.38 87 ALA A CA 1
ATOM 700 C C . ALA A 1 87 ? -9.227 -6.875 20.360 1.00 91.38 87 ALA A C 1
ATOM 702 O O . ALA A 1 87 ? -10.447 -6.990 20.369 1.00 91.38 87 ALA A O 1
ATOM 703 N N . ALA A 1 88 ? -8.595 -6.103 19.469 1.00 91.38 88 ALA A N 1
ATOM 704 C CA . ALA A 1 88 ? -9.286 -5.294 18.463 1.00 91.38 88 ALA A CA 1
ATOM 705 C C . ALA A 1 88 ? -10.040 -6.129 17.412 1.00 91.38 88 ALA A C 1
ATOM 707 O O . ALA A 1 88 ? -11.034 -5.665 16.858 1.00 91.38 88 ALA A O 1
ATOM 708 N N . ARG A 1 89 ? -9.584 -7.359 17.138 1.00 91.38 89 ARG A N 1
ATOM 709 C CA . ARG A 1 89 ? -10.295 -8.314 16.271 1.00 91.38 89 ARG A CA 1
ATOM 710 C C . ARG A 1 89 ? -11.538 -8.905 16.931 1.00 91.38 89 ARG A C 1
ATOM 712 O O . ARG A 1 89 ? -12.423 -9.367 16.214 1.00 91.38 89 ARG A O 1
ATOM 719 N N . LYS A 1 90 ? -11.609 -8.932 18.268 1.00 90.88 90 LYS A N 1
ATOM 720 C CA . LYS A 1 90 ? -12.809 -9.407 18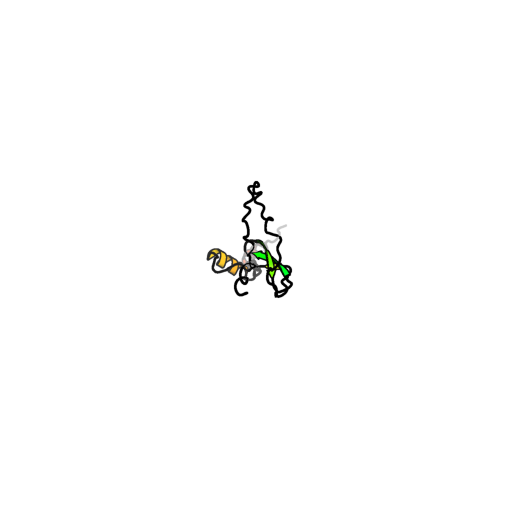.964 1.00 90.88 90 LYS A CA 1
ATOM 721 C C . LYS A 1 90 ? -13.950 -8.419 18.691 1.00 90.88 90 LYS A C 1
ATOM 723 O O . LYS A 1 90 ? -13.739 -7.208 18.792 1.00 90.88 90 LYS A O 1
ATOM 728 N N . PRO A 1 91 ? -15.153 -8.901 18.339 1.00 88.25 91 PRO A N 1
ATOM 729 C CA . PRO A 1 91 ? -16.280 -8.020 18.079 1.00 88.25 91 PRO A CA 1
ATOM 730 C C . PRO A 1 91 ? -16.611 -7.221 19.341 1.00 88.25 91 PRO A C 1
ATOM 732 O O . PRO A 1 91 ? -16.656 -7.769 20.443 1.00 88.25 91 PRO A O 1
ATOM 735 N N . LYS A 1 92 ? -16.858 -5.918 19.179 1.00 82.44 92 LYS A N 1
ATOM 736 C CA . LYS A 1 92 ? -17.320 -5.066 20.276 1.00 82.44 92 LYS A CA 1
ATOM 737 C C . LYS A 1 92 ? -18.746 -5.487 20.626 1.00 82.44 92 LYS A C 1
ATOM 739 O O . LYS A 1 92 ? -19.679 -5.155 19.897 1.00 82.44 92 LYS A O 1
ATOM 744 N N . SER A 1 93 ? -18.924 -6.233 21.712 1.00 78.56 93 SER A N 1
ATOM 745 C CA . SER A 1 93 ? -20.260 -6.481 22.243 1.00 78.56 93 SER A CA 1
ATOM 746 C C . SER A 1 93 ? -20.825 -5.159 22.760 1.00 78.56 93 SER A C 1
ATOM 748 O O . SER A 1 93 ? -20.176 -4.435 23.517 1.00 78.56 93 SER A O 1
ATOM 750 N N . LYS A 1 94 ? -22.036 -4.809 22.317 1.00 74.81 94 LYS A N 1
ATOM 751 C CA . LYS A 1 94 ? -22.789 -3.714 22.928 1.00 74.81 94 LYS A CA 1
ATOM 752 C C . LYS A 1 94 ? -23.126 -4.168 24.343 1.00 74.81 94 LYS A C 1
ATOM 754 O O . LYS A 1 94 ? -24.012 -4.998 24.522 1.00 74.81 94 LYS A O 1
ATOM 759 N N . GLN A 1 95 ? -22.394 -3.673 25.335 1.00 69.75 95 GLN A N 1
ATOM 760 C CA . GLN A 1 95 ? -22.809 -3.806 26.723 1.00 69.75 95 GLN A CA 1
ATOM 761 C C . GLN A 1 95 ? -24.071 -2.961 26.875 1.00 69.75 95 GLN A C 1
ATOM 763 O O . GLN A 1 95 ? -24.000 -1.738 26.990 1.00 69.75 95 GLN A O 1
ATOM 768 N N . ILE A 1 96 ? -25.232 -3.609 26.793 1.00 74.56 96 ILE A N 1
ATOM 769 C CA . ILE A 1 96 ? -26.477 -3.011 27.255 1.00 74.56 96 ILE A CA 1
ATOM 770 C C . ILE A 1 96 ? -26.272 -2.881 28.757 1.00 74.56 96 ILE A C 1
ATOM 772 O O . ILE A 1 96 ? -26.341 -3.870 29.485 1.00 74.56 96 ILE A O 1
ATOM 776 N N . LYS A 1 97 ? -25.912 -1.677 29.203 1.00 71.44 97 LYS A N 1
ATOM 777 C CA . LYS A 1 97 ? -25.958 -1.327 30.615 1.00 71.44 97 LYS A CA 1
ATOM 778 C C . LYS A 1 97 ? -27.434 -1.348 30.980 1.00 71.44 97 LYS A C 1
ATOM 780 O O . LYS A 1 97 ? -28.137 -0.365 30.785 1.00 71.44 97 LYS A O 1
ATOM 785 N N . GLN A 1 98 ? -27.923 -2.514 31.381 1.00 72.50 98 GLN A N 1
ATOM 786 C CA . GLN A 1 98 ? -29.152 -2.585 32.141 1.00 72.50 98 GLN A CA 1
ATOM 787 C C . GLN A 1 98 ? -28.795 -1.919 33.461 1.00 72.50 98 GLN A C 1
ATOM 789 O O . GLN A 1 98 ? -28.070 -2.494 34.271 1.00 72.50 98 GLN A O 1
ATOM 794 N N . GLU A 1 99 ? -29.175 -0.651 33.607 1.00 74.62 99 GLU A N 1
ATOM 795 C CA . GLU A 1 99 ? -29.225 -0.044 34.926 1.00 74.62 99 GLU A CA 1
ATOM 796 C C . GLU A 1 99 ? -30.154 -0.944 35.734 1.00 74.62 99 GLU A C 1
ATOM 798 O O . GLU A 1 99 ? -31.331 -1.091 35.407 1.00 74.62 99 GLU A O 1
ATOM 803 N N . ILE A 1 100 ? -29.577 -1.667 36.693 1.00 70.12 100 ILE A N 1
ATOM 804 C CA . ILE A 1 100 ? -30.343 -2.457 37.645 1.00 70.12 100 ILE A CA 1
ATOM 805 C C . ILE A 1 100 ? -31.008 -1.408 38.528 1.00 70.12 100 ILE A C 1
ATOM 807 O O . ILE A 1 100 ? -30.405 -0.914 39.478 1.00 70.12 100 ILE A O 1
ATOM 811 N N . ILE A 1 101 ? -32.197 -0.976 38.120 1.00 73.44 101 ILE A N 1
ATOM 812 C CA . ILE A 1 101 ? -33.063 -0.159 38.953 1.00 73.44 101 ILE A CA 1
ATOM 813 C C . ILE A 1 101 ? -33.501 -1.092 40.081 1.00 73.44 101 ILE A C 1
ATOM 815 O O . ILE A 1 101 ? -34.166 -2.100 39.842 1.00 73.44 101 ILE A O 1
ATOM 819 N N . ASP A 1 102 ? -33.031 -0.809 41.291 1.00 69.88 102 ASP A N 1
ATOM 820 C CA . ASP A 1 102 ? -33.439 -1.526 42.493 1.00 69.88 102 ASP A CA 1
ATOM 821 C C . ASP A 1 102 ? -34.834 -1.030 42.901 1.00 69.88 102 ASP A C 1
ATOM 823 O O . ASP A 1 102 ? -34.981 -0.140 43.738 1.00 69.88 102 ASP A O 1
ATOM 827 N N . ASP A 1 103 ? -35.870 -1.566 42.250 1.00 69.62 103 ASP A N 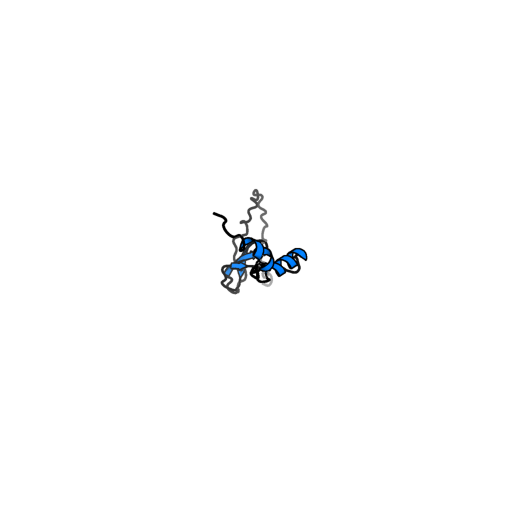1
ATOM 828 C CA . ASP A 1 103 ? -37.282 -1.293 42.551 1.00 69.62 103 ASP A CA 1
ATOM 829 C C . ASP A 1 103 ? -37.750 -2.066 43.803 1.00 69.62 103 ASP A C 1
ATOM 831 O O . ASP A 1 103 ? -38.819 -2.684 43.821 1.00 69.62 103 ASP A O 1
ATOM 835 N N . ASN A 1 104 ? -36.962 -2.050 44.883 1.00 77.44 104 ASN A N 1
ATOM 836 C CA . ASN A 1 104 ? -37.385 -2.586 46.177 1.00 77.44 104 ASN A CA 1
ATOM 837 C C . ASN A 1 104 ? -38.338 -1.600 46.880 1.00 77.44 104 ASN A C 1
ATOM 839 O O . ASN A 1 104 ? -37.994 -0.935 47.861 1.00 77.44 104 ASN A O 1
ATOM 843 N N . PHE A 1 105 ? -39.542 -1.452 46.327 1.00 79.31 105 PHE A N 1
ATOM 844 C CA . PHE A 1 105 ? -40.581 -0.574 46.854 1.00 79.31 105 PHE A CA 1
ATOM 845 C C . PHE A 1 105 ? -41.362 -1.253 47.993 1.00 79.31 105 PHE A C 1
ATOM 847 O O . PHE A 1 105 ? -42.226 -2.097 47.756 1.00 79.31 105 PHE A O 1
ATOM 854 N N . ASP A 1 106 ? -41.110 -0.832 49.236 1.00 81.75 106 ASP A N 1
ATOM 855 C CA . ASP A 1 106 ? -41.860 -1.283 50.415 1.00 81.75 106 ASP A CA 1
ATOM 856 C C . ASP A 1 106 ? -43.047 -0.361 50.728 1.00 81.75 106 ASP A C 1
ATOM 858 O O . ASP A 1 106 ? -42.905 0.693 51.357 1.00 81.75 106 ASP A O 1
ATOM 862 N N . LEU A 1 107 ? -44.259 -0.802 50.374 1.00 78.00 107 LEU A N 1
ATOM 863 C CA . LEU A 1 107 ? -45.509 -0.067 50.628 1.00 78.00 107 LEU A CA 1
ATOM 864 C C . LEU A 1 107 ? -45.704 0.285 52.117 1.00 78.00 107 LEU A C 1
ATOM 866 O O . LEU A 1 107 ? -46.231 1.350 52.446 1.00 78.00 107 LEU A O 1
ATOM 870 N N . ASN A 1 108 ? -45.237 -0.582 53.020 1.00 80.00 108 ASN A N 1
ATOM 871 C CA . ASN A 1 108 ? -45.377 -0.421 54.469 1.00 80.00 108 ASN A CA 1
ATOM 872 C C . ASN A 1 108 ? -44.724 0.864 54.995 1.00 80.00 108 ASN A C 1
ATOM 874 O O . ASN A 1 108 ? -45.285 1.498 55.892 1.00 80.00 108 ASN A O 1
ATOM 878 N N . GLN A 1 109 ? -43.603 1.294 54.404 1.00 80.75 109 GLN A N 1
ATOM 879 C CA . GLN A 1 109 ? -42.883 2.499 54.831 1.00 80.75 109 GLN A CA 1
ATOM 880 C C . GLN A 1 109 ? -43.654 3.795 54.535 1.00 80.75 109 GLN A C 1
ATOM 882 O O . GLN A 1 109 ? -43.437 4.813 55.192 1.00 80.75 109 GLN A O 1
ATOM 887 N N . TYR A 1 110 ? -44.606 3.752 53.601 1.00 76.38 110 TYR A N 1
ATOM 888 C CA . TYR A 1 110 ? -45.345 4.930 53.139 1.00 76.38 110 TYR A CA 1
ATOM 889 C C . TYR A 1 110 ? -46.780 5.017 53.677 1.00 76.38 110 TYR A C 1
ATOM 891 O O . TYR A 1 110 ? -47.444 6.040 53.510 1.00 76.38 110 TYR A O 1
ATOM 899 N N . THR A 1 111 ? -47.259 3.994 54.390 1.00 79.56 111 THR A N 1
ATOM 900 C CA . THR A 1 111 ? -48.627 3.926 54.945 1.00 79.56 111 THR A CA 1
ATOM 901 C C . THR A 1 111 ? -48.997 5.106 55.856 1.00 79.56 111 THR A C 1
ATOM 903 O O . THR A 1 111 ? -50.160 5.513 55.911 1.00 79.56 111 THR A O 1
ATOM 906 N N . SER A 1 112 ? -48.016 5.706 56.536 1.00 76.38 112 SER A N 1
ATOM 907 C CA . SER A 1 112 ? -48.205 6.845 57.446 1.00 76.38 112 SER A CA 1
ATOM 908 C C . SER A 1 112 ? -48.594 8.146 56.732 1.00 76.38 112 SER A C 1
ATOM 910 O O . SER A 1 112 ? -49.265 8.994 57.324 1.00 76.38 112 SER A O 1
ATOM 912 N N . MET A 1 113 ? -48.232 8.299 55.454 1.00 74.19 113 MET A N 1
ATOM 913 C CA . MET A 1 113 ? -48.512 9.509 54.675 1.00 74.19 113 MET A CA 1
ATOM 914 C C . MET A 1 113 ? -49.957 9.563 54.167 1.00 74.19 113 MET A C 1
ATOM 916 O O . MET A 1 113 ? -50.520 10.649 54.035 1.00 74.19 113 MET A O 1
ATOM 920 N N . PHE A 1 114 ? -50.586 8.408 53.933 1.00 77.06 114 PHE A N 1
ATOM 921 C CA . PHE A 1 114 ? -51.932 8.328 53.352 1.00 77.06 114 PHE A CA 1
ATOM 922 C C . PHE A 1 114 ? -53.060 8.492 54.382 1.00 77.06 114 PHE A C 1
ATOM 924 O O . PHE A 1 114 ? -54.179 8.847 54.024 1.00 77.06 114 PHE A O 1
ATOM 931 N N . ASN A 1 115 ? -52.772 8.296 55.671 1.00 73.12 115 ASN A N 1
ATOM 932 C CA . ASN A 1 115 ? -53.790 8.253 56.728 1.00 73.12 115 ASN A CA 1
ATOM 933 C C . ASN A 1 115 ? -54.021 9.593 57.456 1.00 73.12 115 ASN A C 1
ATOM 935 O O . ASN A 1 115 ? -54.702 9.638 58.486 1.00 73.12 115 ASN A O 1
ATOM 939 N N . LYS A 1 116 ? -53.493 10.713 56.944 1.00 70.00 116 LYS A N 1
ATOM 940 C CA . LYS A 1 116 ? -53.668 12.027 57.579 1.00 70.00 116 LYS A CA 1
ATOM 941 C C . LYS A 1 116 ? -55.027 12.632 57.202 1.00 70.00 116 LYS A C 1
ATOM 943 O O . LYS A 1 116 ? -55.214 13.162 56.111 1.00 70.00 116 LYS A O 1
ATOM 948 N N . ARG A 1 117 ? -55.994 12.552 58.122 1.00 68.00 117 ARG A N 1
ATOM 949 C CA . ARG A 1 117 ? -57.305 13.211 57.985 1.00 68.00 117 ARG A CA 1
ATOM 950 C C . ARG A 1 117 ? -57.121 14.734 57.962 1.00 68.00 117 ARG A C 1
ATOM 952 O O . ARG A 1 117 ? -56.445 15.278 58.832 1.00 68.00 117 ARG A O 1
ATOM 959 N N . LYS A 1 118 ? -57.723 15.418 56.981 1.00 61.19 118 LYS A N 1
ATOM 960 C CA . LYS A 1 118 ? -57.773 16.887 56.943 1.00 61.19 118 LYS A CA 1
ATOM 961 C C . LYS A 1 118 ? -58.693 17.369 58.062 1.00 61.19 118 LYS A C 1
ATOM 963 O O . LYS A 1 118 ? -59.902 17.180 57.984 1.00 61.19 118 LYS A O 1
ATOM 968 N N . THR A 1 119 ? -58.118 17.957 59.101 1.00 60.09 119 THR A N 1
ATO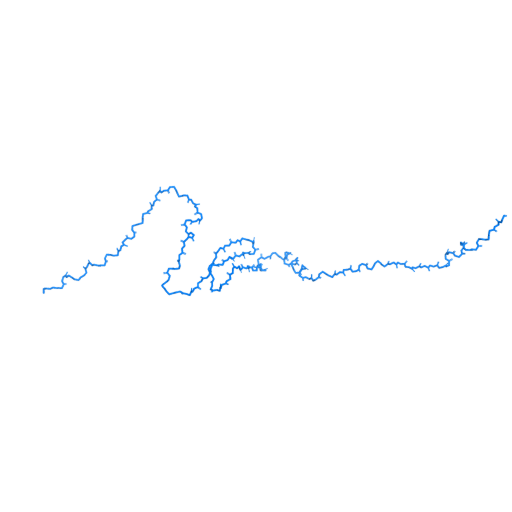M 969 C CA . THR A 1 119 ? -58.864 18.769 60.062 1.00 60.09 119 THR A CA 1
ATOM 970 C C . THR A 1 119 ? -59.086 20.138 59.426 1.00 60.09 119 THR A C 1
ATOM 972 O O . THR A 1 119 ? -58.109 20.804 59.080 1.00 60.09 119 THR A O 1
ATOM 975 N N . SER A 1 120 ? -60.357 20.471 59.188 1.00 48.06 120 SER A N 1
ATOM 976 C CA . SER A 1 120 ? -60.849 21.777 58.729 1.00 48.06 120 SER A CA 1
ATOM 977 C C . SER A 1 120 ? -60.597 22.871 59.753 1.00 48.06 120 SER A C 1
ATOM 979 O O . SER A 1 120 ? -60.836 22.564 60.944 1.00 48.06 120 SER A O 1
#

Foldseek 3Di:
DPPPPDDDDPPDPPPPPPPDPDPPPPDPCPPVDDDDPDPDDQDWEWEWEQEPVRDIDIDTHNDHYHYHYDDDDPVPDDPVVNVVVVVVPPDDDPPPPPVPPPPPDDPVVCPVVVPDDDDD

Radius of gyration: 40.69 Å; chains: 1; bounding box: 112×43×108 Å

pLDDT: mean 80.31, std 15.63, range [47.72, 97.5]